Protein AF-A0A2T5JEI5-F1 (afdb_monomer)

pLDDT: mean 79.27, std 10.48, range [51.94, 90.5]

Sequence (111 aa):
MNEYLALAIIDTIFIAWSLLVARVIIHSRSIEISLLWISAYLVLDWCYFNGINKAHQYLRDHKFYIDFGHGSLLLLLDMILCYVAALIIISIALKKRTKKHYNTNTEKTLR

Radius of gyration: 18.55 Å; Cα contacts (8 Å, |Δi|>4): 46; chains: 1; bounding box: 49×22×54 Å

Organism: NCBI:txid1295612

Foldseek 3Di:
DALVVVLVVLVVVLVVVLVVLLVCLLPDPDPVVNVVSLVVNVVVLVVSLVVVVVVQVVCVVVVNDPPCVVPVVVSVVSSVVSVVVSVVSSVVSVVSNVVVVVVVVVVVVVD

Secondary structure (DSSP, 8-state):
--HHHHHHHHHHHHHHHHHHHHHHHHH-SSHHHHHHHHHHHHHHHHHHHHHHHHHHHHHHHTT-----TTHHHHHHHHHHHHHHHHHHHHHHHHHHHHHHHHHHHHHHHT-

Solvent-accessible surface area (backbone atoms only — not comparable to full-atom values): 6063 Å² total; per-residue (Å²): 118,64,56,66,58,55,48,52,50,54,50,50,53,49,51,55,50,52,53,52,53,32,53,49,44,43,68,43,89,47,70,66,58,30,49,51,52,52,53,52,47,56,52,49,52,52,51,49,55,52,48,51,53,51,50,50,51,53,35,47,76,69,72,47,6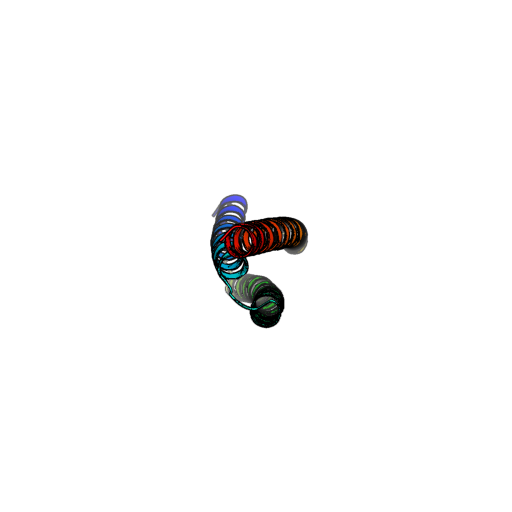9,68,72,47,88,61,36,72,56,53,52,47,52,48,50,50,52,50,53,54,49,49,53,52,45,51,52,51,23,52,54,52,29,54,53,51,55,49,54,59,50,56,61,59,75,78,106

Structure (mmCIF, N/CA/C/O backbone):
data_AF-A0A2T5JEI5-F1
#
_entry.id   AF-A0A2T5JEI5-F1
#
loop_
_atom_site.group_PDB
_atom_site.id
_atom_site.type_symbol
_atom_site.label_atom_id
_atom_site.label_alt_id
_atom_site.label_comp_id
_atom_site.label_asym_id
_atom_site.label_entity_id
_atom_site.label_seq_id
_atom_site.pdbx_PDB_ins_code
_atom_site.Cartn_x
_atom_site.Cartn_y
_atom_site.Cartn_z
_atom_site.occupancy
_atom_site.B_iso_or_equiv
_atom_site.auth_seq_id
_atom_site.auth_comp_id
_atom_site.auth_asym_id
_atom_site.auth_atom_id
_atom_site.pdbx_PDB_model_num
ATOM 1 N N . MET A 1 1 ? 8.674 9.390 -21.070 1.00 55.94 1 MET A N 1
ATOM 2 C CA . MET A 1 1 ? 7.551 9.664 -20.142 1.00 55.94 1 MET A CA 1
ATOM 3 C C . MET A 1 1 ? 8.182 9.977 -18.795 1.00 55.94 1 MET A C 1
ATOM 5 O O . MET A 1 1 ? 9.027 9.187 -18.401 1.00 55.94 1 MET A O 1
ATOM 9 N N . ASN A 1 2 ? 7.890 11.126 -18.166 1.00 76.88 2 ASN A N 1
ATOM 10 C CA . ASN A 1 2 ? 8.559 11.533 -16.919 1.00 76.88 2 ASN A CA 1
ATOM 11 C C . ASN A 1 2 ? 8.420 10.419 -15.873 1.00 76.88 2 ASN A C 1
ATOM 13 O O . ASN A 1 2 ? 7.303 10.057 -15.522 1.00 76.8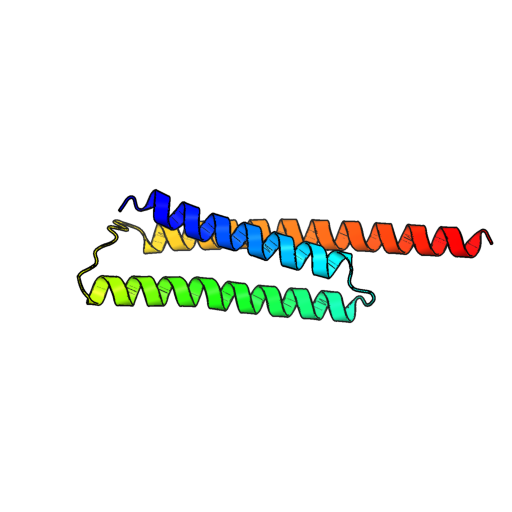8 2 ASN A O 1
ATOM 17 N N . GLU A 1 3 ? 9.533 9.884 -15.383 1.00 69.69 3 GLU A N 1
ATOM 18 C CA . GLU A 1 3 ? 9.590 8.907 -14.284 1.00 69.69 3 GLU A CA 1
ATOM 19 C C . GLU A 1 3 ? 8.745 9.345 -13.073 1.00 69.69 3 GLU A C 1
ATOM 21 O O . GLU A 1 3 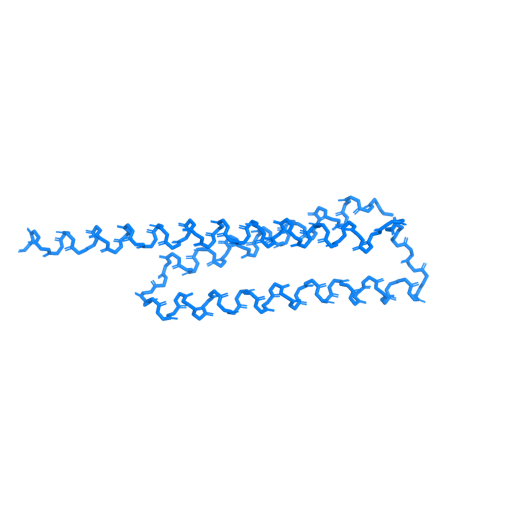? 8.007 8.550 -12.496 1.00 69.69 3 GLU A O 1
ATOM 26 N N . TYR A 1 4 ? 8.724 10.651 -12.795 1.00 78.69 4 TYR A N 1
ATOM 27 C CA . TYR A 1 4 ? 7.878 11.280 -11.781 1.00 78.69 4 TYR A CA 1
ATOM 28 C C . TYR A 1 4 ? 6.377 11.128 -12.038 1.00 78.69 4 TYR A C 1
ATOM 30 O O . TYR A 1 4 ? 5.603 11.018 -11.095 1.00 78.69 4 TYR A O 1
ATOM 38 N N . LEU A 1 5 ? 5.946 11.106 -13.303 1.00 82.06 5 LEU A N 1
ATOM 39 C CA . LEU A 1 5 ? 4.545 10.875 -13.656 1.00 82.06 5 LEU A CA 1
ATOM 40 C C . LEU A 1 5 ? 4.150 9.423 -13.363 1.00 82.06 5 LEU A C 1
ATOM 42 O O . LEU A 1 5 ? 3.057 9.181 -12.864 1.00 82.06 5 LEU A O 1
ATOM 46 N N . ALA A 1 6 ? 5.037 8.463 -13.645 1.00 79.75 6 ALA A N 1
ATOM 47 C CA . ALA A 1 6 ? 4.796 7.057 -13.331 1.00 79.75 6 ALA A CA 1
ATOM 48 C C . ALA A 1 6 ? 4.727 6.825 -11.813 1.00 79.75 6 ALA A C 1
ATOM 50 O O . ALA A 1 6 ? 3.802 6.161 -11.350 1.00 79.75 6 ALA A O 1
ATOM 51 N N . LEU A 1 7 ? 5.643 7.430 -11.049 1.00 81.75 7 LEU A N 1
ATOM 52 C CA . LEU A 1 7 ? 5.620 7.401 -9.582 1.00 81.75 7 LEU A CA 1
ATOM 53 C C . LEU A 1 7 ? 4.344 8.042 -9.027 1.00 81.75 7 LEU A C 1
ATOM 55 O O . LEU A 1 7 ? 3.630 7.408 -8.264 1.00 81.75 7 LEU A O 1
ATOM 59 N N . ALA A 1 8 ? 3.969 9.229 -9.508 1.00 83.62 8 ALA A N 1
ATOM 60 C CA . ALA A 1 8 ? 2.741 9.890 -9.072 1.00 83.62 8 ALA A CA 1
ATOM 61 C C . ALA A 1 8 ? 1.480 9.044 -9.336 1.00 83.62 8 ALA A C 1
ATOM 63 O O . ALA A 1 8 ? 0.541 9.066 -8.539 1.00 83.62 8 ALA A O 1
ATOM 64 N N . ILE A 1 9 ? 1.438 8.289 -10.441 1.00 86.69 9 ILE A N 1
ATOM 65 C CA . ILE A 1 9 ? 0.338 7.356 -10.730 1.00 86.69 9 ILE A CA 1
ATOM 66 C C . ILE A 1 9 ? 0.337 6.196 -9.726 1.00 86.69 9 ILE A C 1
ATOM 68 O O . ILE A 1 9 ? -0.720 5.878 -9.179 1.00 86.69 9 ILE A O 1
ATOM 72 N N . ILE A 1 10 ? 1.501 5.591 -9.470 1.00 86.06 10 ILE A N 1
ATOM 73 C CA . ILE A 1 10 ? 1.667 4.500 -8.497 1.00 86.06 10 ILE A CA 1
ATOM 74 C C . ILE A 1 10 ? 1.221 4.955 -7.101 1.00 86.06 10 ILE A C 1
ATOM 76 O O . ILE A 1 10 ? 0.405 4.276 -6.472 1.00 86.06 10 ILE A O 1
ATOM 80 N N . ASP A 1 11 ? 1.672 6.131 -6.671 1.00 85.62 11 ASP A N 1
ATOM 81 C CA . ASP A 1 11 ? 1.299 6.758 -5.403 1.00 85.62 11 ASP A CA 1
ATOM 82 C C . ASP A 1 11 ? -0.199 7.030 -5.312 1.00 85.62 11 ASP A C 1
ATOM 84 O O . ASP A 1 11 ? -0.851 6.722 -4.314 1.00 85.62 11 ASP A O 1
ATOM 88 N N . THR A 1 12 ? -0.784 7.591 -6.371 1.00 88.38 12 THR A N 1
ATOM 89 C CA . THR A 1 12 ? -2.212 7.929 -6.388 1.00 88.38 12 THR A CA 1
ATOM 90 C C . THR A 1 12 ? -3.072 6.673 -6.252 1.00 88.38 12 THR A C 1
ATOM 92 O O . THR A 1 12 ? -4.036 6.666 -5.479 1.00 88.38 12 THR A O 1
ATOM 95 N N . ILE A 1 13 ? -2.715 5.598 -6.964 1.00 90.31 13 ILE A N 1
ATOM 96 C CA . ILE A 1 13 ? -3.397 4.300 -6.867 1.00 90.31 13 ILE A CA 1
ATOM 97 C C . ILE A 1 13 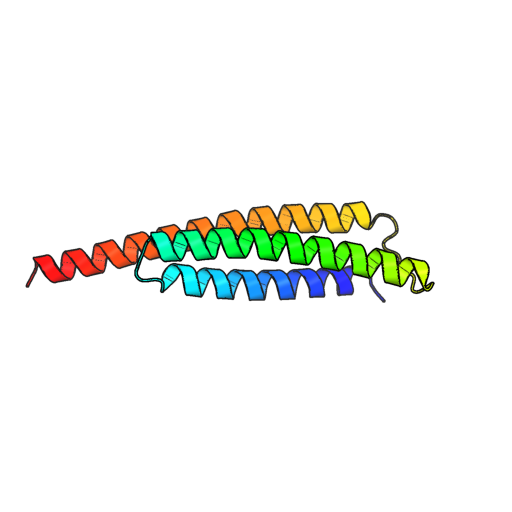? -3.243 3.733 -5.452 1.00 90.31 13 ILE A C 1
ATOM 99 O O . ILE A 1 13 ? -4.238 3.315 -4.852 1.00 90.31 13 ILE A O 1
ATOM 103 N N . PHE A 1 14 ? -2.030 3.775 -4.894 1.00 89.31 14 PHE A N 1
ATOM 104 C CA . PHE A 1 14 ? -1.750 3.302 -3.542 1.00 89.31 14 PHE A CA 1
ATOM 105 C C . PHE A 1 14 ? -2.559 4.063 -2.478 1.00 89.31 14 PHE A C 1
ATOM 107 O O . PHE A 1 14 ? -3.200 3.445 -1.622 1.00 89.31 14 PHE A O 1
ATOM 114 N N . ILE A 1 15 ? -2.595 5.396 -2.541 1.00 87.88 15 ILE A N 1
ATOM 115 C CA . ILE A 1 15 ? -3.351 6.237 -1.601 1.00 87.88 15 ILE A CA 1
ATOM 116 C C . ILE A 1 15 ? -4.851 5.952 -1.721 1.00 87.88 15 ILE A C 1
ATOM 118 O O . ILE A 1 15 ? -5.527 5.769 -0.704 1.00 87.88 15 ILE A O 1
ATOM 122 N N . ALA A 1 16 ? -5.384 5.884 -2.945 1.00 90.19 16 ALA A N 1
ATOM 123 C CA . ALA A 1 16 ? -6.796 5.589 -3.172 1.00 90.19 16 ALA A CA 1
ATOM 124 C C . ALA A 1 16 ? -7.188 4.224 -2.584 1.00 90.19 16 ALA A C 1
ATOM 126 O O . ALA A 1 16 ? -8.187 4.120 -1.864 1.00 90.19 16 ALA A O 1
ATOM 127 N N . TRP A 1 17 ? -6.370 3.200 -2.829 1.00 89.56 17 TRP A N 1
ATOM 128 C CA . TRP A 1 17 ? -6.549 1.861 -2.274 1.00 89.56 17 TRP A CA 1
ATOM 129 C C . TRP A 1 17 ? -6.486 1.857 -0.739 1.00 89.56 17 TRP A C 1
ATOM 131 O O . TRP A 1 17 ? -7.401 1.365 -0.072 1.00 89.56 17 TRP A O 1
ATOM 141 N N . SER A 1 18 ? -5.470 2.503 -0.168 1.00 87.94 18 SER A N 1
ATOM 142 C CA . SER A 1 18 ? -5.279 2.627 1.281 1.00 87.94 18 SER A CA 1
ATOM 143 C C . SER A 1 18 ? -6.470 3.299 1.973 1.00 87.94 18 SER A C 1
ATOM 145 O O . SER A 1 18 ? -6.922 2.858 3.035 1.00 87.94 18 SER A O 1
ATOM 147 N N . LEU A 1 19 ? -7.047 4.338 1.360 1.00 88.75 19 LEU A N 1
ATOM 148 C CA . LEU A 1 19 ? -8.240 5.014 1.877 1.00 88.75 19 LEU A CA 1
ATOM 149 C C . LEU A 1 19 ? -9.491 4.125 1.831 1.00 88.75 19 LEU A C 1
ATOM 151 O O . LEU A 1 19 ? -10.316 4.188 2.751 1.00 88.75 19 LEU A O 1
ATOM 155 N N . LEU A 1 20 ? -9.647 3.300 0.792 1.00 90.50 20 LEU A N 1
ATOM 156 C CA . LEU A 1 20 ? -10.747 2.336 0.702 1.00 90.50 20 LEU A CA 1
ATOM 157 C C . LEU A 1 20 ? -10.649 1.293 1.816 1.00 90.50 20 LEU A C 1
ATOM 159 O O . LEU A 1 20 ? -11.619 1.097 2.554 1.00 90.50 20 LEU A O 1
ATOM 163 N N . VAL A 1 21 ? -9.472 0.699 2.008 1.00 89.25 21 VAL A N 1
ATOM 164 C CA . VAL A 1 21 ? -9.230 -0.268 3.087 1.00 89.25 21 VAL A CA 1
ATOM 165 C C . VAL A 1 21 ? -9.478 0.365 4.458 1.00 89.25 21 VAL A C 1
ATOM 167 O O . VAL A 1 21 ? -10.176 -0.217 5.292 1.00 89.25 21 VAL A O 1
ATOM 170 N N . ALA A 1 22 ? -9.006 1.594 4.684 1.00 86.75 22 ALA A N 1
ATOM 171 C CA . ALA A 1 22 ? -9.249 2.314 5.934 1.00 86.75 22 ALA A CA 1
ATOM 172 C C . ALA A 1 22 ? -10.747 2.493 6.224 1.00 86.75 22 ALA A C 1
ATOM 174 O O . ALA A 1 22 ? -11.196 2.299 7.358 1.00 86.75 22 ALA A O 1
ATOM 175 N N . ARG A 1 23 ? -11.544 2.834 5.201 1.00 87.94 23 ARG A N 1
ATOM 176 C CA . ARG A 1 23 ? -13.004 2.936 5.335 1.00 87.94 23 ARG A CA 1
ATOM 177 C C . ARG A 1 23 ? -13.617 1.597 5.722 1.00 87.94 23 ARG A C 1
ATOM 179 O O . ARG A 1 23 ? -14.464 1.581 6.617 1.00 87.94 23 ARG A O 1
ATOM 186 N N . VAL A 1 24 ? -13.185 0.500 5.105 1.00 88.75 24 VAL A N 1
ATOM 187 C CA . VAL A 1 24 ? -13.681 -0.847 5.416 1.00 88.75 24 VAL A CA 1
ATOM 188 C C . VAL A 1 24 ? -13.338 -1.246 6.856 1.00 88.75 24 VAL A C 1
ATOM 190 O O . VAL A 1 24 ? -14.229 -1.676 7.588 1.00 88.75 24 VAL A O 1
ATOM 193 N N . ILE A 1 25 ? -12.104 -1.004 7.314 1.00 88.19 25 ILE A N 1
ATOM 194 C CA . ILE A 1 25 ? -11.669 -1.284 8.697 1.00 88.19 25 ILE A CA 1
ATOM 195 C C . ILE A 1 25 ? -12.476 -0.476 9.729 1.00 88.19 25 ILE A C 1
ATOM 197 O O . ILE A 1 25 ? -12.796 -0.987 10.799 1.00 88.19 25 ILE A O 1
ATOM 201 N N . ILE A 1 26 ? -12.827 0.781 9.436 1.00 86.56 26 ILE A N 1
ATOM 202 C CA . ILE A 1 26 ? -13.639 1.616 10.344 1.00 86.56 26 ILE A CA 1
ATOM 203 C C . ILE A 1 26 ? -15.097 1.122 10.425 1.00 86.56 26 ILE A C 1
ATOM 205 O O . ILE A 1 26 ? -15.760 1.305 11.452 1.00 86.56 26 ILE A O 1
ATOM 209 N N . HIS A 1 27 ? -15.618 0.529 9.347 1.00 84.06 27 HIS A N 1
ATOM 210 C CA . HIS A 1 27 ? -17.008 0.066 9.258 1.00 84.06 27 HIS A CA 1
ATOM 211 C C . HIS A 1 27 ? -17.198 -1.412 9.610 1.00 84.06 27 HIS A C 1
ATOM 213 O O . HIS A 1 27 ? -18.342 -1.851 9.761 1.00 84.06 27 HIS A O 1
ATOM 219 N N . SER A 1 28 ? -16.123 -2.180 9.775 1.00 83.38 28 SER A N 1
ATOM 220 C CA . SER A 1 28 ? -16.213 -3.585 10.154 1.00 83.38 28 SER A CA 1
ATOM 221 C C . SER A 1 28 ? -16.773 -3.752 11.571 1.00 83.38 28 SER A C 1
ATOM 223 O O . SER A 1 28 ? -16.393 -3.067 12.524 1.00 83.38 28 SER A O 1
ATOM 225 N N . ARG A 1 29 ? -17.702 -4.705 11.711 1.00 76.38 29 ARG A N 1
ATOM 226 C CA . ARG A 1 29 ? -18.404 -4.970 12.977 1.00 76.38 29 ARG A CA 1
ATOM 227 C C . ARG A 1 29 ? -17.532 -5.716 13.993 1.00 76.38 29 ARG A C 1
ATOM 229 O O . ARG A 1 29 ? -17.556 -5.369 15.169 1.00 76.38 29 ARG A O 1
ATOM 236 N N . SER A 1 30 ? -16.741 -6.696 13.546 1.00 81.44 30 SER A N 1
ATOM 237 C CA . SER A 1 30 ? -15.846 -7.493 14.405 1.00 81.44 30 SER A CA 1
ATOM 238 C C . SER A 1 30 ? -14.388 -7.037 14.295 1.00 81.44 30 SER A C 1
ATOM 240 O O . SER A 1 30 ? -13.949 -6.579 13.236 1.00 81.44 30 SER A O 1
ATOM 242 N N . ILE A 1 31 ? -13.645 -7.187 15.399 1.00 80.19 31 ILE A N 1
ATOM 243 C CA . ILE A 1 31 ? -12.188 -6.993 15.455 1.00 80.19 31 ILE A CA 1
ATOM 244 C C . ILE A 1 31 ? -11.480 -8.026 14.569 1.00 80.19 31 ILE A C 1
ATOM 246 O O . ILE A 1 31 ? -10.518 -7.687 13.892 1.00 80.19 31 ILE A O 1
ATOM 250 N N . GLU A 1 32 ? -12.004 -9.251 14.498 1.00 83.62 32 GLU A N 1
ATOM 251 C CA . GLU A 1 32 ? -11.448 -10.339 13.683 1.00 83.62 32 GLU A CA 1
ATOM 252 C C . GLU A 1 32 ? -11.536 -9.988 12.197 1.00 83.62 32 GLU A C 1
ATOM 254 O O . GLU A 1 32 ? -10.577 -10.156 11.452 1.00 83.62 32 GLU A O 1
ATOM 259 N N . ILE A 1 33 ? -12.667 -9.404 11.780 1.00 85.50 33 ILE A N 1
ATOM 260 C CA . ILE A 1 33 ? -12.865 -8.930 10.407 1.00 85.50 33 ILE A CA 1
ATOM 261 C C . ILE A 1 33 ? -11.887 -7.788 10.104 1.00 85.50 33 ILE A C 1
ATOM 263 O O . ILE A 1 33 ? -11.295 -7.774 9.031 1.00 85.50 33 ILE A O 1
ATOM 267 N N . SER A 1 34 ? -11.669 -6.850 11.039 1.00 83.00 34 SER A N 1
ATOM 268 C CA . SER A 1 34 ? -10.645 -5.804 10.873 1.00 83.00 34 SER A CA 1
ATOM 269 C C . SER A 1 34 ? -9.247 -6.394 10.687 1.00 83.00 34 SER A C 1
ATOM 271 O O . SER A 1 34 ? -8.520 -5.935 9.813 1.00 83.00 34 SER A O 1
ATOM 273 N N . LEU A 1 35 ? -8.875 -7.397 11.488 1.00 83.88 35 LEU A N 1
ATOM 274 C CA . LEU A 1 35 ? -7.577 -8.066 11.381 1.00 83.88 35 LEU A CA 1
ATOM 275 C C . LEU A 1 35 ? -7.427 -8.777 10.034 1.00 83.88 35 LEU A C 1
ATOM 277 O O . LEU A 1 35 ? -6.393 -8.624 9.394 1.00 83.88 35 LEU A O 1
ATOM 281 N N . LEU A 1 36 ? -8.473 -9.459 9.560 1.00 89.38 36 LEU A N 1
ATOM 282 C CA . LEU A 1 36 ? -8.479 -10.097 8.242 1.00 89.38 36 LEU A CA 1
ATOM 283 C C . LEU A 1 36 ? -8.265 -9.068 7.124 1.00 89.38 36 LEU A C 1
ATOM 285 O O . LEU A 1 36 ? -7.442 -9.295 6.241 1.00 89.38 36 LEU A O 1
ATOM 289 N N . TRP A 1 37 ? -8.931 -7.910 7.189 1.00 87.19 37 TRP A N 1
ATOM 290 C CA . TRP A 1 37 ? -8.717 -6.821 6.228 1.00 87.19 37 TRP A CA 1
ATOM 291 C C . TRP A 1 37 ? -7.306 -6.240 6.287 1.00 87.19 37 TRP A C 1
ATOM 293 O O . TRP A 1 37 ? -6.743 -5.945 5.239 1.00 87.19 37 TRP A O 1
ATOM 303 N N . ILE A 1 38 ? -6.717 -6.107 7.479 1.00 87.50 38 ILE A N 1
ATOM 304 C CA . ILE A 1 38 ? -5.328 -5.654 7.637 1.00 87.50 38 ILE A CA 1
ATOM 305 C C . ILE A 1 38 ? -4.362 -6.670 7.019 1.00 87.50 38 ILE A C 1
ATOM 307 O O . ILE A 1 38 ? -3.487 -6.286 6.247 1.00 87.50 38 ILE A O 1
ATOM 311 N N . SER A 1 39 ? -4.531 -7.963 7.303 1.00 88.81 39 SER A N 1
ATOM 312 C CA . SER A 1 39 ? -3.699 -9.017 6.715 1.00 88.81 39 SER A CA 1
ATOM 313 C C . SER A 1 39 ? -3.837 -9.066 5.193 1.00 88.81 39 SER A C 1
ATOM 315 O O . SER A 1 39 ? -2.830 -9.111 4.491 1.00 88.81 39 SER A O 1
ATOM 317 N N . ALA A 1 40 ? -5.067 -9.000 4.676 1.00 89.06 40 ALA A N 1
ATOM 318 C CA . ALA A 1 40 ? -5.325 -8.964 3.240 1.00 89.06 40 ALA A CA 1
ATOM 319 C C . ALA A 1 40 ? -4.698 -7.727 2.580 1.00 89.06 40 ALA A C 1
ATOM 321 O O . ALA A 1 40 ? -4.115 -7.839 1.507 1.00 89.06 40 ALA A O 1
ATOM 322 N N . TYR A 1 41 ? -4.770 -6.568 3.235 1.00 86.62 41 TYR A N 1
ATOM 323 C CA . TYR A 1 41 ? -4.162 -5.329 2.758 1.00 86.62 41 TYR A CA 1
ATOM 324 C C . TYR A 1 41 ? -2.639 -5.432 2.652 1.00 86.62 41 TYR A C 1
ATOM 326 O O . TYR A 1 41 ? -2.105 -5.140 1.591 1.00 86.62 41 TYR A O 1
ATOM 334 N N . LEU A 1 42 ? -1.954 -5.952 3.676 1.00 86.88 42 LEU A N 1
ATOM 335 C CA . LEU A 1 42 ? -0.498 -6.148 3.627 1.00 86.88 42 LEU A CA 1
ATOM 336 C C . LEU A 1 42 ? -0.070 -7.124 2.518 1.00 86.88 42 LEU A C 1
ATOM 338 O O . LEU A 1 42 ? 0.933 -6.897 1.844 1.00 86.88 42 LEU A O 1
ATOM 342 N N . VAL A 1 43 ? -0.834 -8.200 2.301 1.00 89.38 43 VAL A N 1
ATOM 343 C CA . VAL A 1 43 ? -0.572 -9.151 1.207 1.00 89.38 43 VAL A CA 1
ATOM 344 C C . VAL A 1 43 ? -0.800 -8.497 -0.157 1.00 89.38 43 VAL A C 1
ATOM 346 O O . VAL A 1 43 ? -0.003 -8.695 -1.073 1.00 89.38 43 VAL A O 1
ATOM 349 N N . LEU A 1 44 ? -1.869 -7.713 -0.306 1.00 87.81 44 LEU A N 1
ATOM 350 C CA . LEU A 1 44 ? -2.174 -7.012 -1.552 1.00 87.81 44 LEU A CA 1
ATOM 351 C C . LEU A 1 44 ? -1.158 -5.911 -1.856 1.00 87.81 44 LEU A C 1
ATOM 353 O O . LEU A 1 44 ? -0.758 -5.798 -3.011 1.00 87.81 44 LEU A O 1
ATOM 357 N N . ASP A 1 45 ? -0.684 -5.177 -0.850 1.00 86.69 45 ASP A N 1
ATOM 358 C CA . ASP A 1 45 ? 0.397 -4.199 -1.000 1.00 86.69 45 ASP A CA 1
ATOM 359 C C . ASP A 1 45 ? 1.686 -4.887 -1.466 1.00 86.69 45 ASP A C 1
ATOM 361 O O . ASP A 1 45 ? 2.314 -4.454 -2.434 1.00 86.69 45 ASP A O 1
ATOM 365 N N . TRP A 1 46 ? 2.049 -6.024 -0.861 1.00 86.38 46 TRP A N 1
ATOM 366 C CA . TRP A 1 46 ? 3.190 -6.816 -1.324 1.00 86.38 46 TRP A CA 1
ATOM 367 C C . TRP A 1 46 ? 3.024 -7.275 -2.782 1.00 86.38 46 TRP A C 1
ATOM 369 O O . TRP A 1 46 ? 3.943 -7.123 -3.593 1.00 86.38 46 TRP A O 1
ATOM 379 N N . CYS A 1 47 ? 1.846 -7.791 -3.145 1.00 88.06 47 CYS A N 1
ATOM 380 C CA . CYS A 1 47 ? 1.529 -8.182 -4.521 1.00 88.06 47 CYS A CA 1
ATOM 381 C C . CYS A 1 47 ? 1.581 -6.994 -5.492 1.00 88.06 47 CYS A C 1
ATOM 383 O O . CYS A 1 47 ? 2.065 -7.158 -6.612 1.00 88.06 47 CYS A O 1
ATOM 385 N N . TYR A 1 48 ? 1.114 -5.817 -5.075 1.00 87.25 48 TYR A N 1
ATOM 386 C CA . TYR A 1 48 ? 1.112 -4.590 -5.866 1.00 87.25 48 TYR A CA 1
ATOM 387 C C . TYR A 1 48 ? 2.536 -4.165 -6.229 1.00 87.25 48 TYR A C 1
ATOM 389 O O . TYR A 1 48 ? 2.861 -4.067 -7.414 1.00 87.25 48 TYR A O 1
ATOM 397 N N . PHE A 1 49 ? 3.419 -4.023 -5.238 1.00 84.88 49 PHE A N 1
ATOM 398 C CA . PHE A 1 49 ? 4.811 -3.637 -5.487 1.00 84.88 49 PHE A CA 1
ATOM 399 C C . PHE A 1 49 ? 5.585 -4.701 -6.268 1.00 84.88 49 PHE A C 1
ATOM 401 O O . PHE A 1 49 ? 6.356 -4.369 -7.170 1.00 84.88 49 PHE A O 1
ATOM 408 N N . ASN A 1 50 ? 5.343 -5.987 -5.995 1.00 86.44 50 ASN A N 1
ATOM 409 C CA . ASN A 1 50 ? 5.942 -7.068 -6.777 1.00 86.44 50 ASN A CA 1
ATOM 410 C C . ASN A 1 50 ? 5.455 -7.048 -8.239 1.00 86.44 50 ASN A C 1
ATOM 412 O O . ASN A 1 50 ? 6.240 -7.254 -9.165 1.00 86.44 50 ASN A O 1
ATOM 416 N N . GLY A 1 51 ? 4.170 -6.758 -8.458 1.00 85.56 51 GLY A N 1
ATOM 417 C CA . GLY A 1 51 ? 3.578 -6.583 -9.782 1.00 85.56 51 GLY A CA 1
ATOM 418 C C . GLY A 1 51 ? 4.197 -5.414 -10.543 1.00 85.56 51 GLY A C 1
ATOM 419 O O . GLY A 1 51 ? 4.594 -5.588 -11.693 1.00 85.56 51 GLY A O 1
ATOM 420 N N . ILE A 1 52 ? 4.360 -4.259 -9.891 1.00 85.56 52 ILE A N 1
ATOM 421 C CA . ILE A 1 52 ? 5.029 -3.090 -10.478 1.00 85.56 52 ILE A CA 1
ATOM 422 C C . ILE A 1 52 ? 6.478 -3.416 -10.835 1.00 85.56 52 ILE A C 1
ATOM 424 O O . ILE A 1 52 ? 6.909 -3.113 -11.945 1.00 85.56 52 ILE A O 1
ATOM 428 N N . ASN A 1 53 ? 7.220 -4.071 -9.941 1.00 83.31 53 ASN A N 1
ATOM 429 C CA . ASN A 1 53 ? 8.612 -4.435 -10.195 1.00 83.31 53 ASN A CA 1
ATOM 430 C C . ASN A 1 53 ? 8.741 -5.380 -11.405 1.00 83.31 53 ASN A C 1
ATOM 432 O O . ASN A 1 53 ? 9.571 -5.159 -12.286 1.00 83.31 53 ASN A O 1
ATOM 436 N N . LYS A 1 54 ? 7.867 -6.390 -11.506 1.00 84.69 54 LYS A N 1
ATOM 437 C CA . LYS A 1 54 ? 7.815 -7.291 -12.670 1.00 84.69 54 LYS A CA 1
ATOM 438 C C . LYS A 1 54 ? 7.405 -6.567 -13.950 1.00 84.69 54 LYS A C 1
ATOM 440 O O . LYS A 1 54 ? 8.004 -6.808 -14.992 1.00 84.69 54 LYS A O 1
ATOM 445 N N . ALA A 1 55 ? 6.414 -5.679 -13.884 1.00 83.81 55 ALA A N 1
ATOM 446 C CA . ALA A 1 55 ? 5.990 -4.877 -15.028 1.00 83.81 55 ALA A CA 1
ATOM 447 C C . ALA A 1 55 ? 7.124 -3.962 -15.512 1.00 83.81 55 ALA A C 1
ATOM 449 O O . ALA A 1 55 ? 7.368 -3.863 -16.711 1.00 83.81 55 ALA A O 1
ATOM 450 N N . HIS A 1 56 ? 7.863 -3.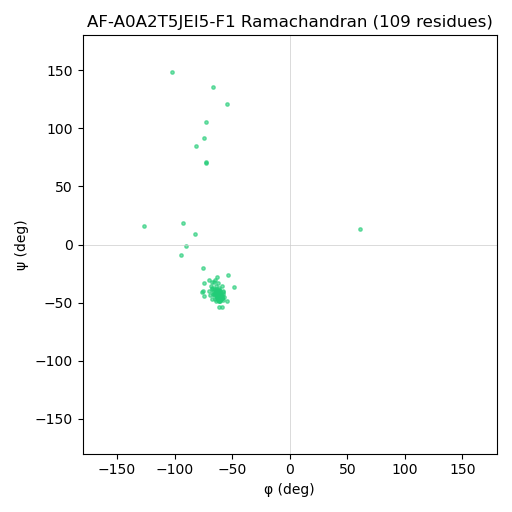352 -14.585 1.00 80.00 56 HIS A N 1
ATOM 451 C CA . HIS A 1 56 ? 9.034 -2.541 -14.895 1.00 80.00 56 HIS A CA 1
ATOM 452 C C . HIS A 1 56 ? 10.137 -3.365 -15.579 1.00 80.00 56 HIS A C 1
ATOM 454 O O . HIS A 1 56 ? 10.642 -2.950 -16.623 1.00 80.00 56 HIS A O 1
ATOM 460 N N . GLN A 1 57 ? 10.468 -4.548 -15.049 1.00 79.75 57 GLN A N 1
ATOM 461 C CA . GLN A 1 57 ? 11.430 -5.468 -15.674 1.00 79.75 57 GLN A CA 1
ATOM 462 C C . GLN A 1 57 ? 10.981 -5.887 -17.080 1.00 79.75 57 GLN A C 1
ATOM 464 O O . GLN A 1 57 ? 11.749 -5.778 -18.030 1.00 79.75 57 GLN A O 1
ATOM 469 N N . TYR A 1 58 ? 9.712 -6.265 -17.238 1.00 83.31 58 TYR A N 1
ATOM 470 C CA . TYR A 1 58 ? 9.151 -6.654 -18.530 1.00 83.31 58 TYR A CA 1
ATOM 471 C C . TYR A 1 58 ? 9.226 -5.526 -19.572 1.00 83.31 58 TYR A C 1
ATOM 473 O O . TYR A 1 58 ? 9.613 -5.763 -20.718 1.00 83.31 58 TYR A O 1
ATOM 481 N N . LEU A 1 59 ? 8.892 -4.290 -19.185 1.00 79.94 59 LEU A N 1
ATOM 482 C CA . LEU A 1 59 ? 8.991 -3.119 -20.064 1.00 79.94 59 LEU A CA 1
ATOM 483 C C . LEU A 1 59 ? 10.443 -2.831 -20.464 1.00 79.94 59 LEU A C 1
ATOM 485 O O . LEU A 1 59 ? 10.711 -2.542 -21.634 1.00 79.94 59 LEU A O 1
ATOM 489 N N . ARG A 1 60 ? 11.382 -2.983 -19.522 1.00 75.12 60 ARG A N 1
ATOM 490 C CA . ARG A 1 60 ? 12.819 -2.851 -19.782 1.00 75.12 60 ARG A CA 1
ATOM 491 C C . ARG A 1 60 ? 13.301 -3.876 -20.809 1.00 75.12 60 ARG A C 1
ATOM 493 O O . ARG A 1 60 ? 14.001 -3.500 -21.750 1.00 75.12 60 ARG A O 1
ATOM 500 N N . ASP A 1 61 ? 12.886 -5.133 -20.673 1.00 81.25 61 ASP A N 1
ATOM 501 C CA . ASP A 1 61 ? 13.263 -6.212 -21.594 1.00 81.25 61 ASP A CA 1
ATOM 502 C C . ASP A 1 61 ? 12.739 -5.971 -23.024 1.00 81.25 61 ASP A C 1
ATOM 504 O O . ASP A 1 61 ? 13.376 -6.362 -24.002 1.00 81.25 61 ASP A O 1
ATOM 508 N N . HIS A 1 62 ? 11.625 -5.244 -23.167 1.00 82.62 62 HIS A N 1
ATOM 509 C CA . HIS A 1 62 ? 11.022 -4.884 -24.458 1.00 82.62 62 HIS A CA 1
ATOM 510 C C . HIS A 1 62 ? 11.485 -3.520 -24.999 1.00 82.62 62 HIS A C 1
ATOM 512 O O . HIS A 1 62 ? 10.839 -2.953 -25.881 1.00 82.62 62 HIS A O 1
ATOM 518 N N . LYS A 1 63 ? 12.612 -2.986 -24.499 1.00 72.75 63 LYS A N 1
ATOM 519 C CA . LYS A 1 63 ? 13.196 -1.686 -24.895 1.00 72.75 63 LYS A CA 1
ATOM 520 C C . LYS A 1 63 ? 12.291 -0.473 -24.642 1.00 72.75 63 LYS A C 1
ATOM 522 O O . LYS A 1 63 ? 12.592 0.624 -25.116 1.00 72.75 63 LYS A O 1
ATOM 527 N N . PHE A 1 64 ? 11.222 -0.630 -23.863 1.00 69.62 64 PHE A N 1
ATOM 528 C CA . PHE A 1 64 ? 10.487 0.496 -23.302 1.00 69.62 64 PHE A CA 1
ATOM 529 C C . PHE A 1 64 ? 11.235 0.977 -22.062 1.00 69.62 64 PHE A C 1
ATOM 531 O O . PHE A 1 64 ? 10.946 0.593 -20.929 1.00 69.62 64 PHE A O 1
ATOM 538 N N . TYR A 1 65 ? 12.231 1.829 -22.296 1.00 60.28 65 TYR A N 1
ATOM 539 C CA . TYR A 1 65 ? 12.973 2.488 -21.232 1.00 60.28 65 TYR A CA 1
ATOM 540 C C . TYR A 1 65 ? 12.103 3.588 -20.624 1.00 60.28 65 TYR A C 1
ATOM 542 O O . TYR A 1 65 ? 12.083 4.732 -21.079 1.00 60.28 65 TYR A O 1
ATOM 550 N N . ILE A 1 66 ? 11.362 3.237 -19.575 1.00 58.88 66 ILE A N 1
ATOM 551 C CA . ILE A 1 66 ? 11.096 4.227 -18.537 1.00 58.88 66 ILE A CA 1
ATOM 552 C C . ILE A 1 66 ? 12.426 4.352 -17.811 1.00 58.88 66 ILE A C 1
ATOM 554 O O . ILE A 1 66 ? 12.843 3.405 -17.140 1.00 58.88 66 ILE A O 1
ATOM 558 N N . ASP A 1 67 ? 13.118 5.461 -18.065 1.00 54.91 67 ASP A N 1
ATOM 559 C CA . ASP A 1 67 ? 14.467 5.727 -17.580 1.00 54.91 67 ASP A CA 1
ATOM 560 C C . ASP A 1 67 ? 14.417 6.025 -16.088 1.00 54.91 67 ASP A C 1
ATOM 562 O O . ASP A 1 67 ? 14.541 7.141 -15.618 1.00 54.91 67 ASP A O 1
ATOM 566 N N . PHE A 1 68 ? 14.153 4.973 -15.339 1.00 56.22 68 PHE A N 1
ATOM 567 C CA . PHE A 1 68 ? 14.353 4.870 -13.921 1.00 56.22 68 PHE A CA 1
ATOM 568 C C . PHE A 1 68 ? 15.872 4.759 -13.734 1.00 56.22 68 PHE A C 1
ATOM 570 O O . P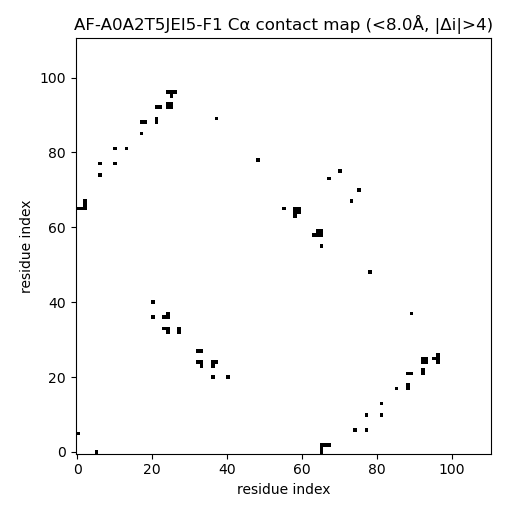HE A 1 68 ? 16.376 3.681 -13.419 1.00 56.22 68 PHE A O 1
ATOM 577 N N . GLY A 1 69 ? 16.630 5.836 -13.983 1.00 54.69 69 GLY A N 1
ATOM 578 C CA . GLY A 1 69 ? 18.105 5.811 -14.000 1.00 54.69 69 GLY A CA 1
ATOM 579 C C . GLY A 1 69 ? 18.725 5.223 -12.718 1.00 54.69 69 GLY A C 1
ATOM 580 O O . GLY A 1 69 ? 19.815 4.654 -12.742 1.00 54.69 69 GLY A O 1
ATOM 581 N N . HIS A 1 70 ? 17.992 5.319 -11.600 1.00 53.00 70 HIS A N 1
ATOM 582 C CA . HIS A 1 70 ? 18.196 4.649 -10.304 1.00 53.00 70 HIS A CA 1
ATOM 583 C C . HIS A 1 70 ? 16.935 3.903 -9.826 1.00 53.00 70 HIS A C 1
ATOM 585 O O . HIS A 1 70 ? 16.784 3.624 -8.642 1.00 53.00 70 HIS A O 1
ATOM 591 N N . GLY A 1 71 ? 15.949 3.647 -10.678 1.00 52.91 71 GLY A N 1
ATOM 592 C CA . GLY A 1 71 ? 14.577 3.472 -10.208 1.00 52.91 71 GLY A CA 1
ATOM 593 C C . GLY A 1 71 ? 14.198 2.107 -9.664 1.00 52.91 71 GLY A C 1
ATOM 594 O O . GLY A 1 71 ? 13.049 1.945 -9.292 1.00 52.91 71 GLY A O 1
ATOM 595 N N . SER A 1 72 ? 15.137 1.183 -9.453 1.00 62.28 72 SER A N 1
ATOM 596 C CA . SER A 1 72 ? 14.922 0.183 -8.398 1.00 62.28 72 SER A CA 1
ATOM 597 C C . SER A 1 72 ? 14.969 0.828 -7.007 1.00 62.28 72 SER A C 1
ATOM 599 O O . SER A 1 72 ? 14.213 0.439 -6.129 1.00 62.28 72 SER A O 1
ATOM 601 N N . LEU A 1 73 ? 15.833 1.829 -6.806 1.00 68.31 73 LEU A N 1
ATOM 602 C CA . LEU A 1 73 ? 16.001 2.560 -5.551 1.00 68.31 73 LEU A CA 1
ATOM 603 C C . LEU A 1 73 ? 14.848 3.538 -5.304 1.00 68.31 73 LEU A C 1
ATOM 605 O O . LEU A 1 73 ? 14.337 3.575 -4.192 1.00 68.31 73 LEU A O 1
ATOM 609 N N . LEU A 1 74 ? 14.415 4.297 -6.322 1.00 72.88 74 LEU A N 1
ATOM 610 C CA . LEU A 1 74 ? 13.247 5.186 -6.193 1.00 72.88 74 LEU A CA 1
ATOM 611 C C . LEU A 1 74 ? 11.980 4.387 -5.896 1.00 72.88 74 LEU A C 1
ATOM 613 O O . LEU A 1 74 ? 11.263 4.735 -4.971 1.00 72.88 74 LEU A O 1
ATOM 617 N N . LEU A 1 75 ? 11.747 3.285 -6.611 1.00 74.00 75 LEU A N 1
ATOM 618 C CA . LEU A 1 75 ? 10.580 2.430 -6.386 1.00 74.00 75 LEU A CA 1
ATOM 619 C C . LEU A 1 75 ? 10.641 1.717 -5.026 1.00 74.00 75 LEU A C 1
ATOM 621 O O . LEU A 1 75 ? 9.615 1.503 -4.391 1.00 74.00 75 LEU A O 1
ATOM 625 N N . LEU A 1 76 ? 11.844 1.380 -4.548 1.00 78.44 76 LEU A N 1
ATOM 626 C CA . LEU A 1 76 ? 12.051 0.844 -3.202 1.00 78.44 76 LEU A CA 1
ATOM 627 C C . LEU A 1 76 ? 11.789 1.902 -2.121 1.00 78.44 76 LEU A C 1
ATOM 629 O O . LEU A 1 76 ? 11.159 1.597 -1.111 1.00 78.44 76 LEU A O 1
ATOM 633 N 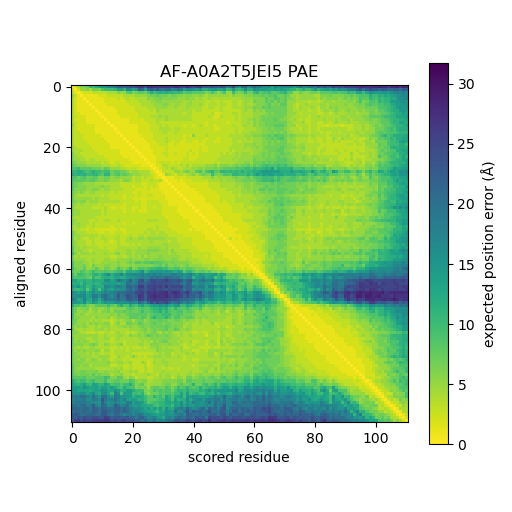N . LEU A 1 77 ? 12.265 3.132 -2.319 1.00 80.56 77 LEU A N 1
ATOM 634 C CA . LEU A 1 77 ? 12.013 4.248 -1.409 1.00 80.56 77 LEU A CA 1
ATOM 635 C C . LEU A 1 77 ? 10.513 4.555 -1.342 1.00 80.56 77 LEU A C 1
ATOM 637 O O . LEU A 1 77 ? 9.966 4.708 -0.253 1.00 80.56 77 LEU A O 1
ATOM 641 N N . ASP A 1 78 ? 9.859 4.567 -2.499 1.00 80.69 78 ASP A N 1
ATOM 642 C CA . ASP A 1 78 ? 8.422 4.767 -2.645 1.00 80.69 78 ASP A CA 1
ATOM 643 C C . ASP A 1 78 ? 7.623 3.664 -1.941 1.00 80.69 78 ASP A C 1
ATOM 645 O O . ASP A 1 78 ? 6.731 3.932 -1.137 1.00 80.69 78 ASP A O 1
ATOM 649 N N . MET A 1 79 ? 8.044 2.408 -2.114 1.00 80.75 79 MET A N 1
ATOM 650 C CA . MET A 1 79 ? 7.497 1.268 -1.383 1.00 80.75 79 MET A CA 1
ATOM 651 C C . MET A 1 79 ? 7.621 1.450 0.137 1.00 80.75 79 MET A C 1
ATOM 653 O O . MET A 1 79 ? 6.657 1.212 0.865 1.00 80.75 79 MET A O 1
ATOM 657 N N . ILE A 1 80 ? 8.781 1.888 0.639 1.00 83.81 80 ILE A N 1
ATOM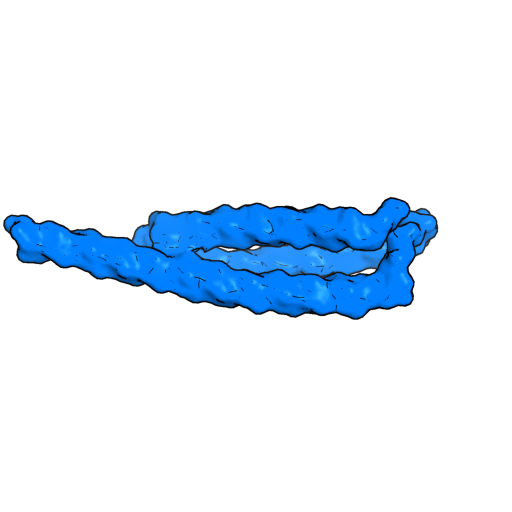 658 C CA . ILE A 1 80 ? 8.985 2.141 2.075 1.00 83.81 80 ILE A CA 1
ATOM 659 C C . ILE A 1 80 ? 8.052 3.255 2.568 1.00 83.81 80 ILE A C 1
ATOM 661 O O . ILE A 1 80 ? 7.412 3.091 3.609 1.00 83.81 80 ILE A O 1
ATOM 665 N N . LEU A 1 81 ? 7.940 4.362 1.829 1.00 85.12 81 LEU A N 1
ATOM 666 C CA . LEU A 1 81 ? 7.039 5.469 2.169 1.00 85.12 81 LEU A CA 1
ATOM 667 C C . LEU A 1 81 ? 5.577 5.014 2.200 1.00 85.12 81 LEU A C 1
ATOM 669 O O . LEU A 1 81 ? 4.855 5.333 3.148 1.00 85.12 81 LEU A O 1
ATOM 673 N N . CYS A 1 82 ? 5.171 4.204 1.226 1.00 84.38 82 CYS A N 1
ATOM 674 C CA . CYS A 1 82 ? 3.851 3.597 1.173 1.00 84.38 82 CYS A CA 1
ATOM 675 C C . CYS A 1 82 ? 3.590 2.696 2.388 1.00 84.38 82 CYS A C 1
ATOM 677 O O . CYS A 1 82 ? 2.557 2.842 3.038 1.00 84.38 82 CYS A O 1
ATOM 679 N N . TYR A 1 83 ? 4.537 1.843 2.792 1.00 83.19 83 TYR A N 1
ATOM 680 C CA . TYR A 1 83 ? 4.387 1.034 4.010 1.00 83.19 83 TYR A CA 1
ATOM 681 C C . TYR A 1 83 ? 4.283 1.884 5.283 1.00 83.19 83 TYR A C 1
ATOM 683 O O . TYR A 1 83 ? 3.472 1.589 6.165 1.00 83.19 83 TYR A O 1
ATOM 691 N N . VAL A 1 84 ? 5.060 2.963 5.397 1.00 86.81 84 VAL A N 1
ATOM 692 C CA . VAL A 1 84 ? 4.940 3.895 6.531 1.00 86.81 84 VAL A CA 1
ATOM 693 C C . VAL A 1 84 ? 3.556 4.554 6.537 1.00 86.81 84 VAL A C 1
ATOM 695 O O . VAL A 1 84 ? 2.899 4.605 7.582 1.00 86.81 84 VAL A O 1
ATOM 698 N N . ALA A 1 85 ? 3.067 4.998 5.378 1.00 84.94 85 ALA A N 1
ATOM 699 C CA . ALA A 1 85 ? 1.727 5.561 5.236 1.00 84.94 85 ALA A CA 1
ATOM 700 C C . ALA A 1 85 ? 0.629 4.536 5.571 1.00 84.94 85 ALA A C 1
ATOM 702 O O . ALA A 1 85 ? -0.302 4.866 6.310 1.00 84.94 85 ALA A O 1
ATOM 703 N N . ALA A 1 86 ? 0.767 3.289 5.117 1.00 79.81 86 ALA A N 1
ATOM 704 C CA . ALA A 1 86 ? -0.117 2.173 5.445 1.00 79.81 86 ALA A CA 1
ATOM 705 C C . ALA A 1 86 ? -0.239 1.986 6.963 1.00 79.81 86 ALA A C 1
ATOM 707 O O . ALA A 1 86 ? -1.349 1.937 7.499 1.00 79.81 86 ALA A O 1
ATOM 708 N N . LEU A 1 87 ? 0.887 1.964 7.685 1.00 87.12 87 LEU A N 1
ATOM 709 C CA . LEU A 1 87 ? 0.901 1.841 9.147 1.00 87.12 87 LEU A CA 1
ATOM 710 C C . LEU A 1 87 ? 0.179 3.005 9.838 1.00 87.12 87 LEU A C 1
ATOM 712 O O . LEU A 1 87 ? -0.599 2.784 10.775 1.00 87.12 87 LEU A O 1
ATOM 716 N N . ILE A 1 88 ? 0.390 4.238 9.369 1.00 87.50 88 ILE A N 1
ATOM 717 C CA . ILE A 1 88 ? -0.302 5.428 9.887 1.00 87.50 88 ILE A CA 1
ATOM 718 C C . ILE A 1 88 ? -1.814 5.311 9.647 1.00 87.50 88 ILE A C 1
ATOM 720 O O . ILE A 1 88 ? -2.610 5.514 10.569 1.00 87.50 88 ILE A O 1
ATOM 724 N N . ILE A 1 89 ? -2.221 4.942 8.432 1.00 85.50 89 ILE A N 1
ATOM 725 C CA . ILE A 1 89 ? -3.626 4.807 8.036 1.00 85.50 89 ILE A CA 1
ATOM 726 C C . ILE A 1 89 ? -4.323 3.718 8.856 1.00 85.50 89 ILE A C 1
ATOM 728 O O . ILE A 1 89 ? -5.397 3.973 9.411 1.00 85.50 89 ILE A O 1
ATOM 732 N N . ILE A 1 90 ? -3.706 2.541 9.000 1.00 85.06 90 ILE A N 1
ATOM 733 C CA . ILE A 1 90 ? -4.221 1.442 9.829 1.00 85.06 90 ILE A CA 1
ATOM 734 C C . ILE A 1 90 ? -4.373 1.903 11.283 1.00 85.06 90 ILE A C 1
ATOM 736 O O . ILE A 1 90 ? -5.426 1.696 11.889 1.00 85.06 90 ILE A O 1
ATOM 740 N N . SER A 1 91 ? -3.364 2.580 11.836 1.00 85.81 91 SER A N 1
ATOM 741 C CA . SER A 1 91 ? -3.391 3.072 13.221 1.00 85.81 91 SER A CA 1
ATOM 742 C C . SER A 1 91 ? -4.536 4.064 13.453 1.00 85.81 91 SER A C 1
ATOM 744 O O . SER A 1 91 ? -5.280 3.960 14.435 1.00 85.81 91 SER A O 1
ATOM 746 N N . ILE A 1 92 ? -4.735 5.003 12.522 1.00 86.75 92 ILE A N 1
ATOM 747 C CA . ILE A 1 92 ? -5.847 5.963 12.564 1.00 86.75 92 ILE A CA 1
ATOM 748 C C . ILE A 1 92 ? -7.194 5.241 12.422 1.00 86.75 92 ILE A C 1
ATOM 750 O O . ILE A 1 92 ? -8.139 5.565 13.150 1.00 86.75 92 ILE A O 1
ATOM 754 N N . ALA A 1 93 ? -7.297 4.270 11.513 1.00 83.94 93 ALA A N 1
ATOM 755 C CA . ALA A 1 93 ? -8.514 3.497 11.285 1.00 83.94 93 ALA A CA 1
ATOM 756 C C . ALA A 1 93 ? -8.922 2.703 12.537 1.00 83.94 93 ALA A C 1
ATOM 758 O O . ALA A 1 93 ? -10.075 2.787 12.973 1.00 83.94 93 ALA A O 1
ATOM 759 N N . LEU A 1 94 ? -7.968 2.022 13.178 1.00 85.19 94 LEU A N 1
ATOM 760 C CA . LEU A 1 94 ? -8.186 1.296 14.430 1.00 85.19 94 LEU A CA 1
ATOM 761 C C . LEU A 1 94 ? -8.602 2.235 15.569 1.00 85.19 94 LEU A C 1
ATOM 763 O O . LEU A 1 94 ? -9.586 1.955 16.256 1.00 85.19 94 LEU A O 1
ATOM 767 N N . LYS A 1 95 ? -7.936 3.388 15.730 1.00 85.56 95 LYS A N 1
ATOM 768 C CA . LYS A 1 95 ? -8.298 4.391 16.750 1.00 85.56 95 LYS A CA 1
ATOM 769 C C . LYS A 1 95 ? -9.706 4.963 16.540 1.00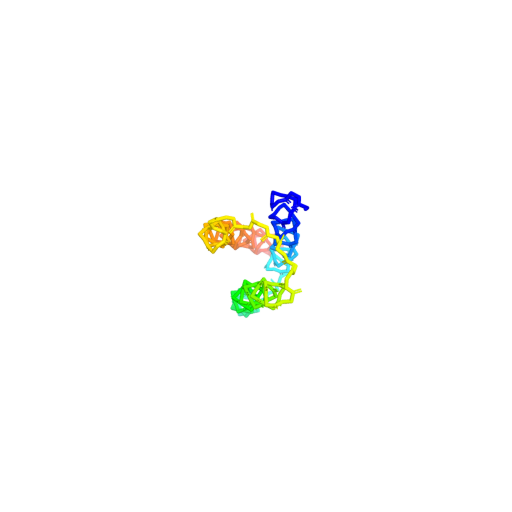 85.56 95 LYS A C 1
ATOM 771 O O . LYS A 1 95 ? -10.450 5.178 17.498 1.00 85.56 95 LYS A O 1
ATOM 776 N N . LYS A 1 96 ? -10.101 5.221 15.290 1.00 82.44 96 LYS A N 1
ATOM 777 C CA . LYS A 1 96 ? -11.464 5.680 14.966 1.00 82.44 96 LYS A CA 1
ATOM 778 C C . LYS A 1 96 ? -12.503 4.599 15.265 1.00 82.44 96 LYS A C 1
ATOM 780 O O . LYS A 1 96 ? -13.557 4.912 15.821 1.00 82.44 96 LYS A O 1
ATOM 785 N N . ARG A 1 97 ? -12.197 3.337 14.952 1.00 80.50 97 ARG A N 1
ATOM 786 C CA . ARG A 1 97 ? -13.061 2.192 15.261 1.00 80.50 97 ARG A CA 1
ATOM 787 C C . ARG A 1 97 ? -13.283 2.035 16.768 1.00 80.50 97 ARG A C 1
ATOM 789 O O . ARG A 1 97 ? -14.431 1.899 17.190 1.00 80.50 97 ARG A O 1
ATOM 796 N N . THR A 1 98 ? -12.226 2.074 17.581 1.00 77.94 98 THR A N 1
ATOM 797 C CA . THR A 1 98 ? -12.350 1.914 19.043 1.00 77.94 98 THR A CA 1
ATOM 798 C C . THR A 1 98 ? -13.186 3.028 19.667 1.00 77.94 98 THR A C 1
ATOM 800 O O . THR A 1 98 ? -14.083 2.739 20.457 1.00 77.94 98 THR A O 1
ATOM 803 N N . LYS A 1 99 ? -12.993 4.285 19.239 1.00 76.12 99 LYS A N 1
ATOM 804 C CA . LYS A 1 99 ? -13.830 5.414 19.681 1.00 76.12 99 LYS A CA 1
ATOM 805 C C . LYS A 1 99 ? -15.308 5.228 19.311 1.00 76.12 99 LYS A C 1
ATOM 807 O O . LYS A 1 99 ? -16.180 5.488 20.136 1.00 76.12 99 LYS A O 1
ATOM 812 N N . LYS A 1 100 ? -15.599 4.752 18.094 1.00 71.88 100 LYS A N 1
ATOM 813 C CA . LYS A 1 100 ? -16.973 4.467 17.646 1.00 71.88 100 LYS A CA 1
ATOM 814 C C . LYS A 1 100 ? -17.636 3.402 18.523 1.00 71.88 100 LYS A C 1
ATOM 816 O O . LYS A 1 100 ? -18.743 3.621 19.007 1.00 71.88 100 LYS A O 1
ATOM 821 N N . HIS A 1 101 ? -16.956 2.281 18.769 1.00 68.31 101 HIS A N 1
ATOM 822 C CA . HIS A 1 101 ? -17.483 1.219 19.633 1.00 68.31 101 HIS A CA 1
ATOM 823 C C . HIS A 1 101 ? -17.711 1.685 21.074 1.00 68.31 101 HIS A C 1
ATOM 825 O O . HIS A 1 101 ? -18.740 1.341 21.649 1.00 68.31 101 HIS A O 1
ATOM 831 N N . TYR A 1 102 ? -16.803 2.496 21.628 1.00 66.62 102 TYR A N 1
ATOM 832 C CA . TYR A 1 102 ? -16.974 3.070 22.963 1.00 66.62 102 TYR A CA 1
ATOM 833 C C . TYR A 1 102 ? -18.258 3.904 23.050 1.00 66.62 102 TYR A C 1
ATOM 835 O O . TYR A 1 102 ? -19.123 3.588 23.858 1.00 66.62 102 TYR A O 1
ATOM 843 N N . ASN A 1 103 ? -18.447 4.875 22.148 1.00 67.06 103 ASN A N 1
ATOM 844 C CA . ASN A 1 103 ? -19.650 5.718 22.134 1.00 67.06 103 ASN A CA 1
ATOM 845 C C . ASN A 1 103 ? -20.946 4.904 21.991 1.00 67.06 103 ASN A C 1
ATOM 847 O O . ASN A 1 103 ? -21.923 5.176 22.681 1.00 67.06 103 ASN A O 1
ATOM 851 N N . THR A 1 104 ? -20.939 3.880 21.129 1.00 63.38 104 THR A N 1
ATOM 852 C CA . THR A 1 104 ? -22.128 3.039 20.902 1.00 63.38 104 THR A CA 1
ATOM 853 C C . THR A 1 104 ? -22.502 2.231 22.151 1.00 63.38 104 THR A C 1
ATOM 855 O O . THR A 1 104 ? -23.677 1.957 22.382 1.00 63.38 104 THR A O 1
ATOM 858 N N . ASN A 1 105 ? -21.514 1.831 22.958 1.00 63.72 105 ASN A N 1
ATOM 859 C CA . ASN A 1 105 ? -21.762 1.132 24.216 1.00 63.72 105 ASN A CA 1
ATOM 860 C C . ASN A 1 105 ? -22.245 2.095 25.307 1.00 63.72 105 ASN A C 1
ATOM 862 O O . ASN A 1 105 ? -23.197 1.759 26.000 1.00 63.72 105 ASN A O 1
ATOM 866 N N . THR A 1 106 ? -21.673 3.298 25.420 1.00 61.72 106 THR A N 1
ATOM 867 C CA . THR A 1 106 ? -22.113 4.303 26.406 1.00 61.72 106 THR A CA 1
ATOM 868 C C . THR A 1 106 ? -23.571 4.720 26.197 1.00 61.72 106 THR A C 1
ATOM 870 O O . THR A 1 106 ? -24.318 4.840 27.163 1.00 61.72 106 THR A O 1
ATOM 873 N N . GLU A 1 107 ? -24.007 4.887 24.944 1.00 60.19 107 GLU A N 1
ATOM 874 C CA . GLU A 1 107 ? -25.411 5.190 24.622 1.00 60.19 107 GLU A CA 1
ATOM 875 C C . GLU A 1 107 ? -26.376 4.057 24.995 1.00 60.19 107 GLU A C 1
ATOM 877 O O . GLU A 1 107 ? -27.527 4.326 25.334 1.00 60.19 107 GLU A O 1
ATOM 882 N N . LYS A 1 108 ? -25.928 2.795 24.948 1.00 60.03 108 LYS A N 1
ATOM 883 C CA . LYS A 1 108 ? -26.748 1.647 25.360 1.00 60.03 108 LYS A CA 1
ATOM 884 C C . LYS A 1 108 ? -26.894 1.535 26.873 1.00 60.03 108 LYS A C 1
ATOM 886 O O . LYS A 1 108 ? -27.936 1.083 27.313 1.00 60.03 108 LYS A O 1
ATOM 891 N N . THR A 1 109 ? -25.885 1.921 27.652 1.00 59.81 109 THR A N 1
ATOM 892 C CA . THR A 1 109 ? -25.937 1.852 29.125 1.00 59.81 109 THR A CA 1
ATOM 893 C C . THR A 1 109 ? -26.797 2.961 29.745 1.00 59.81 109 THR A C 1
ATOM 895 O O . THR A 1 109 ? -27.207 2.845 30.893 1.00 59.81 109 THR A O 1
ATOM 898 N N . LEU A 1 110 ? -27.040 4.051 29.009 1.00 59.53 110 LEU A N 1
ATOM 899 C CA . LEU A 1 110 ? -27.853 5.193 29.450 1.00 59.53 110 LEU A CA 1
ATOM 900 C C . LEU A 1 110 ? -29.351 5.061 29.105 1.00 59.53 110 LEU A C 1
ATOM 902 O O . LEU A 1 110 ? -30.117 5.972 29.418 1.00 59.53 110 LEU A O 1
ATOM 906 N N . ARG A 1 111 ? -29.761 3.973 28.446 1.00 51.94 111 ARG A N 1
ATOM 907 C CA . ARG A 1 111 ? -31.163 3.630 28.164 1.00 51.94 111 ARG A CA 1
ATOM 908 C C . ARG A 1 111 ? -31.590 2.445 29.012 1.00 51.94 111 ARG A C 1
ATOM 910 O O . ARG A 1 111 ? -32.773 2.444 29.405 1.00 51.94 111 ARG A O 1
#

Mean predicted aligned error: 7.5 Å